Protein AF-A0A837KMY3-F1 (afdb_monomer_lite)

Structure (mmCIF, N/CA/C/O backbone):
data_AF-A0A837KMY3-F1
#
_entry.id   AF-A0A837KMY3-F1
#
loop_
_atom_site.group_PDB
_atom_site.id
_atom_site.type_symbol
_atom_site.label_atom_id
_atom_site.label_alt_id
_atom_site.label_comp_id
_atom_site.label_asym_id
_atom_site.label_entity_id
_atom_site.label_seq_id
_atom_site.pdbx_PDB_ins_code
_atom_site.Cartn_x
_atom_site.Cartn_y
_atom_site.Cartn_z
_atom_site.occupancy
_atom_site.B_iso_or_equiv
_atom_site.auth_seq_id
_atom_site.auth_comp_id
_atom_site.auth_asym_id
_atom_site.auth_atom_id
_atom_site.pdbx_PDB_model_num
ATOM 1 N N . MET A 1 1 ? 43.850 -20.613 34.668 1.00 56.69 1 MET A N 1
ATOM 2 C CA . MET A 1 1 ? 43.037 -19.371 34.737 1.00 56.69 1 MET A CA 1
ATOM 3 C C . MET A 1 1 ? 42.853 -18.667 33.381 1.00 56.69 1 MET A C 1
ATOM 5 O O . MET A 1 1 ? 41.896 -17.921 33.251 1.00 56.69 1 MET A O 1
ATOM 9 N N . LYS A 1 2 ? 43.687 -18.913 32.351 1.00 57.12 2 LYS A N 1
ATOM 10 C CA . LYS A 1 2 ? 43.589 -18.272 31.010 1.00 57.12 2 LYS A CA 1
ATOM 11 C C . LYS A 1 2 ? 42.508 -18.871 30.086 1.00 57.12 2 LYS A C 1
ATOM 13 O O . LYS A 1 2 ? 42.062 -18.232 29.148 1.00 57.12 2 LYS A O 1
ATOM 18 N N . ASN A 1 3 ? 42.058 -20.079 30.398 1.00 49.62 3 ASN A N 1
ATOM 19 C CA . ASN A 1 3 ? 41.106 -20.897 29.647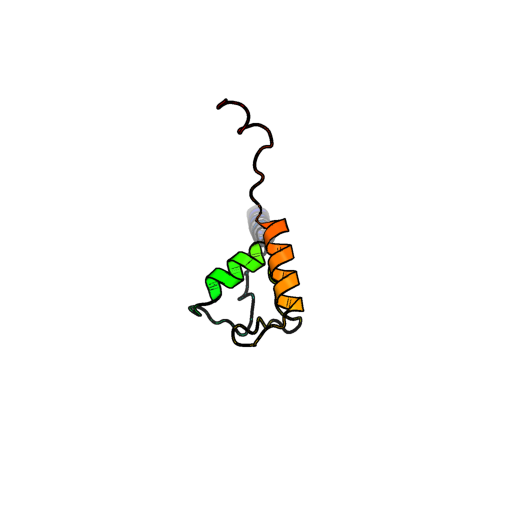 1.00 49.62 3 ASN A CA 1
ATOM 20 C C . ASN A 1 3 ? 39.641 -20.565 30.004 1.00 49.62 3 ASN A C 1
ATOM 22 O O . ASN A 1 3 ? 38.763 -20.676 29.161 1.00 49.62 3 ASN A O 1
ATOM 26 N N . ILE A 1 4 ? 39.391 -20.090 31.230 1.00 69.88 4 ILE A N 1
ATOM 27 C CA . ILE A 1 4 ? 38.062 -19.641 31.690 1.00 69.88 4 ILE A CA 1
ATOM 28 C C . ILE A 1 4 ? 37.680 -18.302 31.040 1.00 69.88 4 ILE A C 1
ATOM 30 O O . ILE A 1 4 ? 36.541 -18.121 30.622 1.00 69.88 4 ILE A O 1
ATOM 34 N N . ILE A 1 5 ? 38.650 -17.394 30.880 1.00 70.75 5 ILE A N 1
ATOM 35 C CA . ILE A 1 5 ? 38.459 -16.089 30.223 1.00 70.75 5 ILE A CA 1
ATOM 36 C C . ILE A 1 5 ? 38.145 -16.265 28.724 1.00 70.75 5 ILE A C 1
ATOM 38 O O . ILE A 1 5 ? 37.339 -15.520 28.173 1.00 70.75 5 ILE A O 1
ATOM 42 N N . LEU A 1 6 ? 38.716 -17.292 28.082 1.00 63.69 6 LEU A N 1
ATOM 43 C CA . LEU A 1 6 ? 38.499 -17.597 26.663 1.00 63.69 6 LEU A CA 1
ATOM 44 C C . LEU A 1 6 ? 37.088 -18.159 26.394 1.00 63.69 6 LEU A C 1
ATOM 46 O O . LEU A 1 6 ? 36.469 -17.798 25.398 1.00 63.69 6 LEU A O 1
ATOM 50 N N . CYS A 1 7 ? 36.536 -18.959 27.316 1.00 65.81 7 CYS A N 1
ATOM 51 C CA . CYS A 1 7 ? 35.147 -19.433 27.239 1.00 65.81 7 CYS A CA 1
ATOM 52 C C . CYS A 1 7 ? 34.127 -18.324 27.528 1.00 65.81 7 CYS A C 1
ATOM 54 O O . CYS A 1 7 ? 33.079 -18.276 26.890 1.00 65.81 7 CYS A O 1
ATOM 56 N N . LEU A 1 8 ? 34.434 -17.419 28.462 1.00 67.19 8 LEU A N 1
ATOM 57 C CA . LEU A 1 8 ? 33.551 -16.301 28.794 1.00 67.19 8 LEU A CA 1
ATOM 58 C C . LEU A 1 8 ? 33.418 -15.323 27.614 1.00 67.19 8 LEU A C 1
ATOM 60 O O . LEU A 1 8 ? 32.318 -14.875 27.305 1.00 67.19 8 LEU A O 1
ATOM 64 N N . ALA A 1 9 ? 34.522 -15.055 26.909 1.00 66.25 9 ALA A N 1
ATOM 65 C CA . ALA A 1 9 ? 34.518 -14.243 25.693 1.00 66.25 9 ALA A CA 1
ATOM 66 C C . ALA A 1 9 ? 33.709 -14.897 24.557 1.00 66.25 9 ALA A C 1
ATOM 68 O O . ALA A 1 9 ? 32.979 -14.209 23.848 1.00 66.25 9 ALA A O 1
ATOM 69 N N . LEU A 1 10 ? 33.777 -16.226 24.428 1.00 65.12 10 LEU A N 1
ATOM 70 C CA . LEU A 1 10 ? 33.042 -16.981 23.408 1.00 65.12 10 LEU A CA 1
ATOM 71 C C . LEU A 1 10 ? 31.535 -17.058 23.716 1.00 65.12 10 LEU A C 1
ATOM 73 O O . LEU A 1 10 ? 30.711 -17.022 22.806 1.00 65.12 10 LEU A O 1
ATOM 77 N N . PHE A 1 11 ? 31.168 -17.082 25.000 1.00 68.31 11 PHE A N 1
ATOM 78 C CA . PHE A 1 11 ? 29.774 -17.051 25.447 1.00 68.31 11 PHE A CA 1
ATOM 79 C C . PHE A 1 11 ? 29.119 -15.674 25.229 1.00 68.31 11 PHE A C 1
ATOM 81 O O . PHE A 1 11 ? 27.957 -15.598 24.838 1.00 68.31 11 PHE A O 1
ATOM 88 N N . VAL A 1 12 ? 29.870 -14.578 25.397 1.00 70.69 12 VAL A N 1
ATOM 89 C CA . VAL A 1 12 ? 29.380 -13.204 25.168 1.00 70.69 12 VAL A CA 1
ATOM 90 C C . VAL A 1 12 ? 29.081 -12.928 23.686 1.00 70.69 12 VAL A C 1
ATOM 92 O O . VAL A 1 12 ? 28.120 -12.222 23.387 1.00 70.69 12 VAL A O 1
ATOM 95 N N . SER A 1 13 ? 29.824 -13.525 22.748 1.00 63.81 13 SER A N 1
ATOM 96 C CA . SER A 1 13 ? 29.580 -13.352 21.305 1.00 63.81 13 SER A CA 1
ATOM 97 C C . SER A 1 13 ? 28.268 -13.981 20.816 1.00 63.81 13 SER A C 1
ATOM 99 O O . SER A 1 13 ? 27.696 -13.500 19.841 1.00 63.81 13 SER A O 1
ATOM 101 N N . ILE A 1 14 ? 27.761 -15.017 21.493 1.00 66.69 14 ILE A N 1
ATOM 102 C CA . ILE A 1 14 ? 26.492 -15.678 21.134 1.00 66.69 14 ILE A CA 1
ATOM 103 C C . ILE A 1 14 ? 25.288 -14.859 21.632 1.00 66.69 14 ILE A C 1
ATOM 105 O O . ILE A 1 14 ? 24.237 -14.845 20.996 1.00 66.69 14 ILE A O 1
ATOM 109 N N . LEU A 1 15 ? 25.450 -14.115 22.729 1.00 66.94 15 LEU A N 1
ATOM 110 C CA . LEU A 1 15 ? 24.380 -13.308 23.326 1.00 66.94 15 LEU A CA 1
ATOM 111 C C . LEU A 1 15 ? 24.090 -11.999 22.569 1.00 66.94 15 LEU A C 1
ATOM 113 O O . LEU A 1 15 ? 23.080 -11.358 22.843 1.00 66.94 15 LEU A O 1
ATOM 117 N N . PHE A 1 16 ? 24.941 -11.606 21.613 1.00 66.75 16 PHE A N 1
ATOM 118 C CA . PHE A 1 16 ? 24.803 -10.363 20.840 1.00 66.75 16 PHE A CA 1
ATOM 119 C C . PHE A 1 16 ? 24.225 -10.559 19.427 1.00 66.75 16 PHE A C 1
ATOM 121 O O . PHE A 1 16 ? 24.270 -9.643 18.608 1.00 66.75 16 PHE A O 1
ATOM 128 N N . SER A 1 17 ? 23.666 -11.735 19.120 1.00 66.94 17 SER A N 1
ATOM 129 C CA . SER A 1 17 ? 22.891 -11.940 17.892 1.00 66.94 17 SER A CA 1
ATOM 130 C C . SER A 1 17 ? 21.471 -11.409 18.094 1.00 66.94 17 SER A C 1
ATOM 132 O O . SER A 1 17 ? 20.522 -12.161 18.310 1.00 66.94 17 SER A O 1
ATOM 134 N N . THR A 1 18 ? 21.308 -10.086 18.075 1.00 68.50 18 THR A N 1
ATOM 135 C CA . THR A 1 18 ? 19.980 -9.533 17.810 1.00 68.50 18 THR A CA 1
ATOM 136 C C . THR A 1 18 ? 19.663 -9.816 16.339 1.00 68.50 18 THR A C 1
ATOM 138 O O . THR A 1 18 ? 20.511 -9.568 15.475 1.00 68.50 18 THR A O 1
ATOM 141 N N . PRO A 1 19 ? 18.482 -10.364 16.001 1.00 70.44 19 PRO A N 1
ATOM 142 C CA . PRO A 1 19 ? 18.065 -10.403 14.613 1.00 70.44 19 PRO A CA 1
ATOM 143 C C . PRO A 1 19 ? 17.938 -8.951 14.159 1.00 70.44 19 PRO A C 1
ATOM 145 O O . PRO A 1 19 ? 17.051 -8.224 14.608 1.00 70.44 19 PRO A O 1
ATOM 148 N N . VAL A 1 20 ? 18.852 -8.507 13.297 1.00 64.19 20 VAL A N 1
ATOM 149 C CA . VAL A 1 20 ? 18.643 -7.276 12.540 1.00 64.19 20 VAL A CA 1
ATOM 150 C C . VAL A 1 20 ? 17.342 -7.504 11.774 1.00 64.19 20 VAL A C 1
ATOM 152 O O . VAL A 1 20 ? 17.270 -8.488 11.030 1.00 64.19 20 VAL A O 1
ATOM 155 N N . PRO A 1 21 ? 16.296 -6.679 11.954 1.00 60.41 21 PRO A N 1
ATOM 156 C CA . PRO A 1 21 ? 15.134 -6.765 11.093 1.00 60.41 21 PRO A CA 1
ATOM 157 C C . PRO A 1 21 ? 15.608 -6.373 9.695 1.00 60.41 21 PRO A C 1
ATOM 159 O O . PRO A 1 21 ? 15.705 -5.197 9.353 1.00 60.41 21 PRO A O 1
ATOM 162 N N . VAL A 1 22 ? 15.965 -7.372 8.890 1.00 52.06 22 VAL A N 1
ATOM 163 C CA . VAL A 1 22 ? 16.100 -7.221 7.448 1.00 52.06 22 VAL A CA 1
ATOM 164 C C . VAL A 1 22 ? 14.681 -6.966 6.975 1.00 52.06 22 VAL A C 1
ATOM 166 O O . VAL A 1 22 ? 13.903 -7.896 6.764 1.00 52.06 22 VAL A O 1
ATOM 169 N N . GLN A 1 23 ? 14.303 -5.690 6.911 1.00 52.12 23 GLN A N 1
ATOM 170 C CA . GLN A 1 23 ? 13.068 -5.274 6.273 1.00 52.12 23 GLN 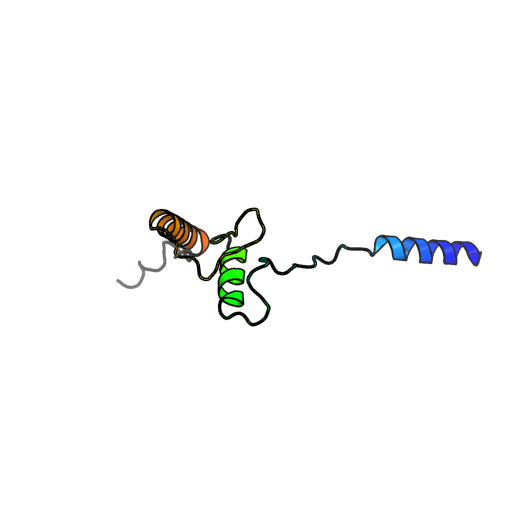A CA 1
ATOM 171 C C . GLN A 1 23 ? 13.255 -5.564 4.782 1.00 52.12 23 GLN A C 1
ATOM 173 O O . GLN A 1 23 ? 13.730 -4.724 4.023 1.00 52.12 23 GLN A O 1
ATOM 178 N N . ALA A 1 24 ? 12.980 -6.810 4.396 1.00 54.94 24 ALA A N 1
ATOM 179 C CA . ALA A 1 24 ? 12.976 -7.248 3.015 1.00 54.94 24 ALA A CA 1
ATOM 180 C C . ALA A 1 24 ? 12.057 -6.330 2.198 1.00 54.94 24 ALA A C 1
ATOM 182 O O . ALA A 1 24 ? 11.081 -5.801 2.744 1.00 54.94 24 ALA A O 1
ATOM 183 N N . SER A 1 25 ? 12.370 -6.166 0.905 1.00 57.56 25 SER A N 1
ATOM 184 C CA . SER A 1 25 ? 11.465 -5.572 -0.086 1.00 57.56 25 SER A CA 1
ATOM 185 C C . SER A 1 25 ? 10.047 -6.048 0.208 1.00 57.56 25 SER A C 1
ATOM 187 O O . SER A 1 25 ? 9.772 -7.244 0.112 1.00 57.56 25 SER A O 1
ATOM 189 N N . GLN A 1 26 ? 9.176 -5.136 0.651 1.00 77.38 26 GLN A N 1
ATOM 190 C CA . GLN A 1 26 ? 7.866 -5.517 1.189 1.00 77.38 26 GLN A CA 1
ATOM 191 C C . GLN A 1 26 ? 7.003 -6.217 0.133 1.00 77.38 26 GLN A C 1
ATOM 193 O O . GLN A 1 26 ? 6.130 -7.010 0.477 1.00 77.38 26 GLN A O 1
ATOM 198 N N . PHE A 1 27 ? 7.294 -5.944 -1.143 1.00 92.06 27 PHE A N 1
ATOM 199 C CA . PHE A 1 27 ? 6.612 -6.506 -2.296 1.00 92.06 27 PHE A CA 1
ATOM 200 C C . PHE A 1 27 ? 7.617 -6.964 -3.352 1.00 92.06 27 PHE A C 1
ATOM 202 O O . PHE A 1 27 ? 8.621 -6.297 -3.606 1.00 92.06 27 PHE A O 1
ATOM 209 N N . SER A 1 28 ? 7.341 -8.115 -3.954 1.00 92.81 28 SER A N 1
ATOM 210 C CA . SER A 1 28 ? 8.174 -8.772 -4.972 1.00 92.81 28 SER A CA 1
ATOM 211 C C . SER A 1 28 ? 8.141 -8.083 -6.341 1.00 92.81 28 SER A C 1
ATOM 213 O O . SER A 1 28 ? 9.063 -8.239 -7.134 1.00 92.81 28 SER A O 1
ATOM 215 N N . ASP A 1 29 ? 7.096 -7.305 -6.608 1.00 94.62 29 ASP A N 1
ATOM 216 C CA . ASP A 1 29 ? 6.789 -6.657 -7.887 1.00 94.62 29 ASP A CA 1
ATOM 217 C C . ASP A 1 29 ? 6.991 -5.137 -7.868 1.00 94.62 29 ASP A C 1
ATOM 219 O O . ASP A 1 29 ? 6.646 -4.432 -8.817 1.00 94.62 29 ASP A O 1
ATOM 223 N N . ILE A 1 30 ? 7.591 -4.630 -6.796 1.00 94.00 30 ILE A N 1
ATOM 224 C CA . ILE A 1 30 ? 8.127 -3.279 -6.732 1.00 94.00 30 ILE A CA 1
ATOM 225 C C . ILE A 1 30 ? 9.646 -3.456 -6.579 1.00 94.00 30 ILE A C 1
ATOM 227 O O . ILE A 1 30 ? 10.094 -3.975 -5.560 1.00 94.00 30 ILE A O 1
ATOM 231 N N . PRO A 1 31 ? 10.467 -3.132 -7.587 1.00 91.69 31 PRO A N 1
ATOM 232 C CA . PRO A 1 31 ? 11.921 -3.110 -7.441 1.00 91.69 31 PRO A CA 1
ATOM 233 C C . PRO A 1 31 ? 12.406 -1.789 -6.826 1.00 91.69 31 PRO A C 1
ATOM 235 O O . PRO A 1 31 ? 11.661 -0.807 -6.734 1.00 91.69 31 PRO A O 1
ATOM 238 N N . ASP A 1 32 ? 13.673 -1.750 -6.410 1.00 88.38 32 ASP A N 1
ATOM 239 C CA . ASP A 1 32 ? 14.299 -0.518 -5.925 1.00 88.38 32 ASP A CA 1
ATOM 240 C C . ASP A 1 32 ? 14.336 0.533 -7.041 1.00 88.38 32 ASP A C 1
ATOM 242 O O . ASP A 1 32 ? 14.626 0.225 -8.196 1.00 88.38 32 ASP A O 1
ATOM 246 N N . GLY A 1 33 ? 13.976 1.775 -6.708 1.00 89.81 33 GLY A N 1
ATOM 247 C CA . GLY A 1 33 ? 13.840 2.868 -7.678 1.00 89.81 33 GLY A CA 1
ATOM 248 C C . GLY A 1 33 ? 12.516 2.899 -8.453 1.00 89.81 33 GLY A C 1
ATOM 249 O O . GLY A 1 33 ? 12.308 3.816 -9.246 1.00 89.81 33 GLY A O 1
ATOM 250 N N . HIS A 1 34 ? 11.590 1.958 -8.225 1.00 94.19 34 HIS A N 1
ATOM 251 C CA . HIS A 1 34 ? 10.242 2.066 -8.785 1.00 94.19 34 HIS A CA 1
ATOM 252 C C . HIS A 1 34 ? 9.533 3.308 -8.225 1.00 94.19 34 HIS A C 1
ATOM 254 O O . HIS A 1 34 ? 9.520 3.518 -7.014 1.00 94.19 34 HIS A O 1
ATOM 260 N N . TRP A 1 35 ? 8.888 4.100 -9.083 1.00 94.62 35 TRP A N 1
ATOM 261 C CA . TRP A 1 35 ? 8.260 5.377 -8.703 1.00 94.62 35 TRP A CA 1
ATOM 262 C C . TRP A 1 35 ? 7.278 5.254 -7.523 1.00 94.62 35 TRP A C 1
ATOM 264 O O . TRP A 1 35 ? 7.190 6.143 -6.684 1.00 94.62 35 TRP A O 1
ATOM 274 N N . ALA A 1 36 ? 6.559 4.130 -7.434 1.00 94.44 36 ALA A N 1
ATOM 275 C CA . ALA A 1 36 ? 5.581 3.882 -6.374 1.00 94.44 36 ALA A CA 1
ATOM 276 C C . ALA A 1 36 ? 6.202 3.470 -5.027 1.00 94.44 36 ALA A C 1
ATOM 278 O O . ALA A 1 36 ? 5.496 3.475 -4.021 1.00 94.44 36 ALA A O 1
ATOM 279 N N . ARG A 1 37 ? 7.492 3.101 -4.988 1.00 93.81 37 ARG A N 1
ATOM 280 C CA . ARG A 1 37 ? 8.161 2.508 -3.816 1.00 93.81 37 ARG A CA 1
ATOM 281 C C . ARG A 1 37 ? 7.943 3.336 -2.556 1.00 93.81 37 ARG A C 1
ATOM 283 O O .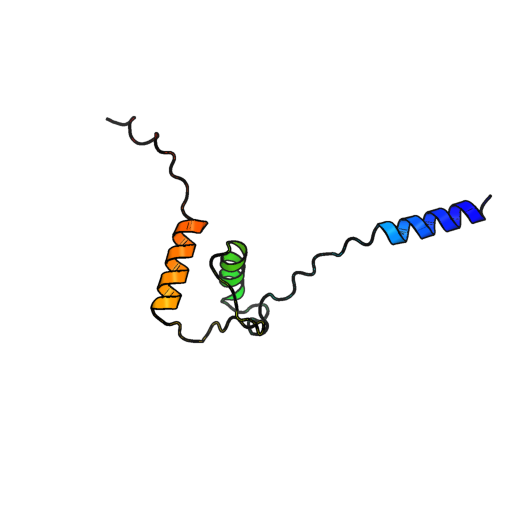 ARG A 1 37 ? 7.382 2.837 -1.587 1.00 93.81 37 ARG A O 1
ATOM 290 N N . GLU A 1 38 ? 8.318 4.610 -2.590 1.00 93.25 38 GLU A N 1
ATOM 291 C CA . GLU A 1 38 ? 8.252 5.469 -1.406 1.00 93.25 38 GLU A CA 1
ATOM 292 C C . GLU A 1 38 ? 6.814 5.690 -0.921 1.00 93.25 38 GLU A C 1
ATOM 294 O O . GLU A 1 38 ? 6.538 5.623 0.278 1.00 93.25 38 GLU A O 1
ATOM 299 N N . SER A 1 39 ? 5.880 5.921 -1.850 1.00 93.75 39 SER A N 1
ATOM 300 C CA . SER A 1 39 ? 4.472 6.160 -1.516 1.00 93.75 39 SER A CA 1
ATOM 301 C C . SER A 1 39 ? 3.804 4.916 -0.931 1.00 93.75 39 SER A C 1
ATOM 303 O O . SER A 1 39 ? 3.112 5.004 0.086 1.00 93.75 39 SER A O 1
ATOM 305 N N . VAL A 1 40 ? 4.041 3.752 -1.539 1.00 94.00 40 VAL A N 1
ATOM 306 C CA . VAL A 1 40 ? 3.504 2.471 -1.071 1.00 94.00 40 VAL A CA 1
ATOM 307 C C . VAL A 1 40 ? 4.069 2.139 0.305 1.00 94.00 40 VAL A C 1
ATOM 309 O O . VAL A 1 40 ? 3.294 1.905 1.232 1.00 94.00 40 VAL A O 1
ATOM 312 N N . ASP A 1 41 ? 5.388 2.216 0.482 1.00 92.81 41 ASP A N 1
ATOM 313 C CA . ASP A 1 41 ? 6.036 1.927 1.762 1.00 92.81 41 ASP A CA 1
ATOM 314 C C . ASP A 1 41 ? 5.523 2.849 2.874 1.00 92.81 41 ASP A C 1
ATOM 316 O O . ASP A 1 41 ? 5.262 2.401 3.995 1.00 92.81 41 ASP A O 1
ATOM 320 N N . PHE A 1 42 ? 5.340 4.140 2.583 1.00 92.75 42 PHE A N 1
ATOM 321 C CA . PHE A 1 42 ? 4.763 5.086 3.535 1.00 92.75 42 PHE A CA 1
ATOM 322 C C . PHE A 1 42 ? 3.350 4.668 3.954 1.00 92.75 42 PHE A C 1
ATOM 324 O O . PHE A 1 42 ? 3.049 4.583 5.148 1.00 92.75 42 PHE A O 1
ATOM 331 N N . MET A 1 43 ? 2.477 4.375 2.991 1.00 93.69 43 MET A N 1
ATOM 332 C CA . MET A 1 43 ? 1.084 4.034 3.277 1.00 93.69 43 MET A CA 1
ATOM 333 C C . MET A 1 43 ? 0.931 2.667 3.957 1.00 93.69 43 MET A C 1
ATOM 335 O O . MET A 1 43 ? 0.049 2.508 4.807 1.00 93.69 43 MET A O 1
ATOM 339 N N . VAL A 1 44 ? 1.801 1.701 3.654 1.00 93.56 44 VAL A N 1
ATOM 340 C CA . VAL A 1 44 ? 1.847 0.401 4.340 1.00 93.56 44 VAL A CA 1
ATOM 341 C C . VAL A 1 44 ? 2.345 0.565 5.774 1.00 93.56 44 VAL A C 1
ATOM 343 O O . VAL A 1 44 ? 1.712 0.053 6.697 1.00 93.56 44 VAL A O 1
ATOM 346 N N . LYS A 1 45 ? 3.397 1.364 6.011 1.00 91.38 45 LYS A N 1
ATOM 347 C CA . LYS A 1 45 ? 3.862 1.703 7.373 1.00 91.38 45 LYS A CA 1
ATOM 348 C C . LYS A 1 45 ? 2.778 2.383 8.211 1.00 91.38 45 LYS A C 1
ATOM 350 O O . LYS A 1 45 ? 2.738 2.214 9.427 1.00 91.38 45 LYS A O 1
ATOM 355 N N . LYS A 1 46 ? 1.879 3.140 7.578 1.00 92.50 46 LYS A N 1
ATOM 356 C CA . LYS A 1 46 ? 0.714 3.763 8.230 1.00 92.50 46 LYS A CA 1
ATOM 357 C C . LYS A 1 46 ? -0.487 2.820 8.382 1.00 92.50 46 LYS A C 1
ATOM 359 O O . LYS A 1 46 ? -1.489 3.204 8.986 1.00 92.50 46 LYS A O 1
ATOM 364 N N . GLY A 1 47 ? -0.397 1.593 7.867 1.00 91.56 47 GLY A N 1
ATOM 365 C CA . GLY A 1 47 ? -1.459 0.590 7.920 1.00 91.56 47 GLY A CA 1
ATOM 366 C C . GLY A 1 47 ? -2.674 0.936 7.057 1.00 91.56 47 GLY A C 1
ATOM 367 O O . GLY A 1 47 ? -3.782 0.487 7.357 1.00 91.56 47 GLY A O 1
ATOM 368 N N . VAL A 1 48 ? -2.490 1.772 6.031 1.00 94.25 48 VAL A N 1
ATOM 369 C CA . VAL A 1 48 ? -3.542 2.139 5.073 1.00 94.25 48 VAL A CA 1
ATOM 370 C C . VAL A 1 48 ? -3.617 1.103 3.954 1.00 94.25 48 VAL A C 1
ATOM 372 O O . VAL A 1 48 ? -4.713 0.668 3.601 1.00 94.25 48 VAL A O 1
ATOM 375 N N . LEU A 1 49 ? -2.457 0.679 3.446 1.00 94.06 49 LEU A N 1
ATOM 376 C CA . LEU A 1 49 ? -2.330 -0.314 2.380 1.00 94.06 49 LEU A CA 1
ATOM 377 C C . LEU A 1 49 ? -1.763 -1.638 2.895 1.00 94.06 49 LEU A C 1
ATOM 379 O O . LEU A 1 49 ? -1.076 -1.690 3.914 1.00 94.06 49 LEU A O 1
ATOM 383 N N . SER A 1 50 ? -2.042 -2.700 2.149 1.00 91.50 50 SER A N 1
ATOM 384 C CA . SER A 1 50 ? -1.491 -4.043 2.321 1.00 91.50 50 SER A CA 1
ATOM 385 C C . SER A 1 50 ? -1.377 -4.685 0.945 1.00 91.50 50 SER A C 1
ATOM 387 O O . SER A 1 50 ? -2.239 -4.445 0.103 1.00 91.50 50 SER A O 1
ATOM 389 N N . GLY A 1 51 ? -0.349 -5.498 0.720 1.00 90.69 51 GLY A N 1
ATOM 390 C CA . GLY A 1 51 ? -0.285 -6.321 -0.486 1.00 90.69 51 GLY A CA 1
ATOM 391 C C . GLY A 1 51 ? -1.093 -7.603 -0.355 1.00 90.69 51 GLY A C 1
ATOM 392 O O . GLY A 1 51 ? -1.808 -7.837 0.623 1.00 90.69 51 GLY A O 1
ATOM 393 N N . TYR A 1 52 ? -0.932 -8.450 -1.356 1.00 90.88 52 TYR A N 1
ATOM 394 C CA . TYR A 1 52 ? -1.585 -9.741 -1.461 1.00 90.88 52 TYR A CA 1
ATOM 395 C C . TYR A 1 52 ? -0.803 -10.825 -0.712 1.00 90.88 52 TYR A C 1
ATOM 397 O O . TYR A 1 52 ? 0.389 -10.693 -0.432 1.00 90.88 52 TYR A O 1
ATOM 405 N N . SER A 1 53 ? -1.469 -11.943 -0.415 1.00 89.62 53 SER A N 1
ATOM 406 C CA . SER A 1 53 ? -0.882 -13.080 0.313 1.00 89.62 53 SER A CA 1
ATOM 407 C C . SER A 1 53 ? 0.326 -13.711 -0.385 1.00 89.62 53 SER A C 1
ATOM 409 O O . SER A 1 53 ? 1.146 -14.352 0.264 1.00 89.62 53 SER A O 1
ATOM 411 N N . ASN A 1 54 ? 0.456 -13.513 -1.698 1.00 90.31 54 ASN A N 1
ATOM 412 C CA . ASN A 1 54 ? 1.591 -13.967 -2.496 1.00 90.31 54 ASN A CA 1
ATOM 413 C C . ASN A 1 54 ? 2.799 -13.007 -2.459 1.00 90.31 54 ASN A C 1
ATOM 415 O O . ASN A 1 54 ? 3.773 -13.246 -3.166 1.00 90.31 54 ASN A O 1
ATOM 419 N N . GLY A 1 55 ? 2.741 -11.920 -1.682 1.00 90.38 55 GLY A N 1
ATOM 420 C CA . GLY A 1 55 ? 3.833 -10.952 -1.563 1.00 90.38 55 GLY A CA 1
ATOM 421 C C . GLY A 1 55 ? 3.938 -9.962 -2.728 1.00 90.38 55 GLY A C 1
ATOM 422 O O . GLY A 1 55 ? 4.994 -9.360 -2.912 1.00 90.38 55 GLY A O 1
ATOM 423 N N . ALA A 1 56 ? 2.887 -9.799 -3.533 1.00 93.88 56 ALA A N 1
ATOM 424 C CA . ALA A 1 56 ? 2.793 -8.759 -4.562 1.00 93.88 56 ALA A CA 1
ATOM 425 C C . ALA A 1 56 ? 1.975 -7.552 -4.065 1.00 93.88 56 ALA A C 1
ATOM 427 O O . ALA A 1 56 ? 1.108 -7.702 -3.202 1.00 93.88 56 ALA A O 1
ATOM 428 N N . PHE A 1 57 ? 2.212 -6.369 -4.632 1.00 94.62 57 PHE A N 1
ATOM 429 C CA . PHE A 1 57 ? 1.389 -5.167 -4.435 1.00 94.62 57 PHE A CA 1
ATOM 430 C C . PHE A 1 57 ? 0.491 -4.861 -5.637 1.00 94.62 57 PHE A C 1
ATOM 432 O O . PHE A 1 57 ? -0.628 -4.391 -5.467 1.00 94.62 57 PHE A O 1
ATOM 439 N N . ARG A 1 58 ? 0.973 -5.181 -6.838 1.00 95.06 58 ARG A N 1
ATOM 440 C CA . ARG A 1 58 ? 0.351 -4.983 -8.150 1.00 95.06 58 ARG A CA 1
ATOM 441 C C . ARG A 1 58 ? 0.128 -3.506 -8.498 1.00 95.06 58 ARG A C 1
ATOM 443 O O . ARG A 1 58 ? -0.997 -3.094 -8.765 1.00 95.06 58 ARG A O 1
ATOM 450 N N . PRO A 1 59 ? 1.200 -2.689 -8.558 1.00 94.00 59 PRO A N 1
ATOM 451 C CA . PRO A 1 59 ? 1.097 -1.230 -8.693 1.00 94.00 59 PRO A CA 1
ATOM 452 C C . PRO A 1 59 ? 0.452 -0.746 -10.003 1.00 94.00 59 PRO A C 1
ATOM 454 O O . PRO A 1 59 ? 0.052 0.411 -10.082 1.00 94.00 59 PRO A O 1
ATOM 457 N N . ASN A 1 60 ? 0.377 -1.606 -11.024 1.00 94.69 60 ASN A N 1
ATOM 458 C CA . ASN A 1 60 ? -0.181 -1.287 -12.342 1.00 94.69 60 ASN A CA 1
ATOM 459 C C . ASN A 1 60 ? -1.554 -1.935 -12.589 1.00 94.69 60 ASN A C 1
ATOM 461 O O . ASN A 1 60 ? -2.113 -1.770 -13.672 1.00 94.69 60 ASN A O 1
ATOM 465 N N . GLU A 1 61 ? -2.079 -2.711 -11.636 1.00 95.31 61 GLU A N 1
ATOM 466 C CA . GLU A 1 61 ? -3.412 -3.298 -11.764 1.00 95.31 61 GLU A CA 1
ATOM 467 C C . GLU A 1 61 ? -4.477 -2.255 -11.409 1.00 95.31 61 GLU A C 1
ATOM 469 O O . GLU A 1 61 ? -4.291 -1.417 -10.523 1.00 95.31 61 GLU A O 1
ATOM 474 N N . ALA A 1 62 ? -5.597 -2.282 -12.130 1.00 95.69 62 ALA A N 1
ATOM 475 C CA . ALA A 1 62 ? -6.729 -1.432 -11.807 1.00 95.69 62 ALA A CA 1
ATOM 476 C C . ALA A 1 62 ? -7.399 -1.929 -10.521 1.00 95.69 62 ALA A C 1
ATOM 478 O O . ALA A 1 62 ? -7.651 -3.120 -10.369 1.00 95.69 62 ALA A O 1
ATOM 479 N N . ILE A 1 63 ? -7.727 -0.994 -9.635 1.00 94.06 63 ILE A N 1
ATOM 480 C CA . ILE A 1 63 ? -8.532 -1.257 -8.441 1.00 94.06 63 ILE A CA 1
ATOM 481 C C . ILE A 1 63 ? -10.019 -1.093 -8.751 1.00 94.06 63 ILE A C 1
ATOM 483 O O . ILE A 1 63 ? -10.406 -0.285 -9.605 1.00 94.06 63 ILE A O 1
ATOM 487 N N . ASP A 1 64 ? -10.866 -1.792 -8.006 1.00 96.38 64 ASP A N 1
ATOM 488 C CA . ASP A 1 64 ? -12.303 -1.559 -8.039 1.00 96.38 64 ASP A CA 1
ATOM 489 C C . ASP A 1 64 ? -12.738 -0.410 -7.098 1.00 96.38 64 ASP A C 1
ATOM 491 O O . ASP A 1 64 ? -11.980 0.146 -6.291 1.00 96.38 64 ASP A O 1
ATOM 495 N N . ARG A 1 65 ? -14.009 -0.006 -7.208 1.00 96.75 65 ARG A N 1
ATOM 496 C CA . ARG A 1 65 ? -1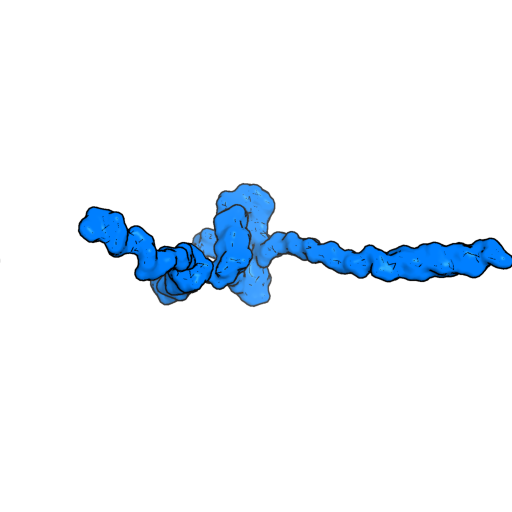4.568 1.078 -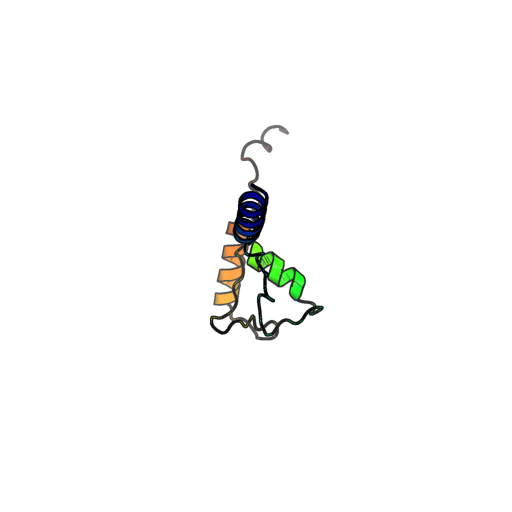6.382 1.00 96.75 65 ARG A CA 1
ATOM 497 C C . ARG A 1 65 ? -14.658 0.707 -4.897 1.00 96.75 65 ARG A C 1
ATOM 499 O O . ARG A 1 65 ? -14.602 1.606 -4.053 1.00 96.75 65 ARG A O 1
ATOM 506 N N . ALA A 1 66 ? -14.845 -0.569 -4.570 1.00 96.75 66 ALA A N 1
ATOM 507 C CA . ALA A 1 66 ? -14.939 -1.037 -3.193 1.00 96.75 66 ALA A CA 1
ATOM 508 C C . ALA A 1 66 ? -13.561 -0.982 -2.517 1.00 96.75 66 ALA A C 1
ATOM 510 O O . ALA A 1 66 ? -13.442 -0.442 -1.416 1.00 96.75 66 ALA A O 1
ATOM 511 N N . GLU A 1 67 ? -12.513 -1.424 -3.206 1.00 93.50 67 GLU A N 1
ATOM 512 C CA . GLU A 1 67 ? -11.117 -1.330 -2.786 1.00 93.50 67 GLU A CA 1
ATOM 513 C C . GLU A 1 67 ? -10.709 0.124 -2.553 1.00 93.50 67 GLU A C 1
ATOM 515 O O . GLU A 1 67 ? -10.204 0.460 -1.477 1.00 93.50 67 GLU A O 1
ATOM 520 N N . LEU A 1 68 ? -11.022 1.019 -3.500 1.00 95.69 68 LEU A N 1
ATOM 521 C CA . LEU A 1 68 ? -10.796 2.455 -3.324 1.00 95.69 68 LEU A CA 1
ATOM 522 C C . LEU A 1 68 ? -11.493 2.991 -2.068 1.00 95.69 68 LEU A C 1
ATOM 524 O O . LEU A 1 68 ? -10.887 3.718 -1.279 1.00 95.69 68 LEU A O 1
ATOM 528 N N . THR A 1 69 ? -12.754 2.613 -1.853 1.00 97.19 69 THR A N 1
ATOM 529 C CA . THR A 1 69 ? -13.534 3.056 -0.688 1.00 97.19 69 THR A CA 1
ATOM 530 C C . THR A 1 69 ? -12.886 2.605 0.621 1.00 97.19 69 THR A C 1
ATOM 532 O O . THR A 1 69 ? -12.753 3.401 1.555 1.00 97.19 69 THR A O 1
ATOM 535 N N . VAL A 1 70 ? -12.422 1.355 0.689 1.00 95.69 70 VAL A N 1
ATOM 536 C CA . VAL A 1 70 ? -11.713 0.817 1.859 1.00 95.69 70 VAL A CA 1
ATOM 537 C C . VAL A 1 70 ? -10.403 1.570 2.103 1.00 95.69 70 VAL A C 1
ATOM 539 O O . VAL A 1 70 ? -10.110 1.919 3.250 1.00 95.69 70 VAL A O 1
ATOM 542 N N . MET A 1 71 ? -9.631 1.860 1.053 1.00 95.12 71 MET A N 1
ATOM 543 C CA . MET A 1 71 ? -8.382 2.620 1.169 1.00 95.12 71 MET A CA 1
ATOM 544 C C . MET A 1 71 ? -8.625 4.030 1.709 1.00 95.12 71 MET A C 1
ATOM 546 O O . MET A 1 71 ? -7.968 4.439 2.667 1.00 95.12 71 MET A O 1
ATOM 550 N N . VAL A 1 72 ? -9.608 4.749 1.162 1.00 95.50 72 VAL A N 1
ATOM 551 C CA . VAL A 1 72 ? -9.973 6.101 1.614 1.00 95.50 72 VAL A CA 1
ATOM 552 C C . VAL A 1 72 ? -10.467 6.081 3.063 1.00 95.50 72 VAL A C 1
ATOM 554 O O . VAL A 1 72 ? -10.043 6.905 3.873 1.00 95.50 72 VAL A O 1
ATOM 557 N N . HIS A 1 73 ? -11.304 5.111 3.434 1.00 95.62 73 HIS A N 1
ATOM 558 C CA . HIS A 1 73 ? -11.774 4.961 4.811 1.00 95.62 73 HIS A CA 1
ATOM 559 C C . HIS A 1 73 ? -10.612 4.755 5.797 1.00 95.62 73 HIS A C 1
ATOM 561 O O . HIS A 1 73 ? -10.521 5.442 6.819 1.00 95.62 73 HIS A O 1
ATOM 567 N N . LYS A 1 74 ? -9.680 3.848 5.475 1.00 95.44 74 LYS A N 1
ATOM 568 C CA . LYS A 1 74 ? -8.479 3.615 6.289 1.00 95.44 74 LYS A CA 1
ATOM 569 C C . LYS A 1 74 ? -7.593 4.854 6.357 1.00 95.44 74 LYS A C 1
ATOM 571 O O . LYS A 1 74 ? -7.111 5.179 7.439 1.00 95.44 74 LYS A O 1
ATOM 576 N N . LEU A 1 75 ? -7.415 5.560 5.240 1.00 94.62 75 LEU A N 1
ATOM 577 C CA . LEU A 1 75 ? -6.632 6.791 5.166 1.00 94.62 75 LEU A CA 1
ATOM 578 C C . LEU A 1 75 ? -7.151 7.832 6.164 1.00 94.62 75 LEU A C 1
ATOM 580 O O . LEU A 1 75 ? -6.390 8.301 7.009 1.00 94.62 75 LEU A O 1
ATOM 584 N N . PHE A 1 76 ? -8.451 8.136 6.127 1.00 92.19 76 PHE A N 1
ATOM 585 C CA . PHE A 1 76 ? -9.065 9.095 7.048 1.00 92.19 76 PHE A CA 1
ATOM 586 C C . PHE A 1 76 ? -8.996 8.648 8.507 1.00 92.19 76 PHE A C 1
ATOM 588 O O . PHE A 1 76 ? -8.848 9.482 9.395 1.00 92.19 76 PHE A O 1
ATOM 595 N N . ASN A 1 77 ? -9.088 7.353 8.789 1.00 92.56 77 ASN A N 1
ATOM 596 C CA . ASN A 1 77 ? -9.022 6.876 10.169 1.00 92.56 77 ASN A CA 1
ATOM 597 C C . ASN A 1 77 ? -7.593 6.842 10.722 1.00 92.56 77 ASN A C 1
ATOM 599 O O . ASN A 1 77 ? -7.401 7.054 11.915 1.00 92.56 77 ASN A O 1
ATOM 603 N N . LYS A 1 78 ? -6.589 6.572 9.879 1.00 91.38 78 LYS A N 1
ATOM 604 C CA . LYS A 1 78 ? -5.185 6.446 10.298 1.00 91.38 78 LYS A CA 1
ATOM 605 C C . LYS A 1 78 ? -4.425 7.767 10.281 1.00 91.38 78 LYS A C 1
ATOM 607 O O . LYS A 1 78 ? -3.539 7.949 11.109 1.00 91.38 78 LYS A O 1
ATOM 612 N N . LEU A 1 79 ? -4.731 8.652 9.331 1.00 88.44 79 LEU A N 1
ATOM 613 C CA . LEU A 1 79 ? -3.961 9.876 9.090 1.00 88.44 79 LEU A CA 1
ATOM 614 C C . LEU A 1 79 ? -4.705 11.164 9.439 1.00 88.44 79 LEU A C 1
ATOM 616 O O . LEU A 1 79 ? -4.121 12.233 9.277 1.00 88.44 79 LEU A O 1
ATOM 620 N N . ARG A 1 80 ? -5.960 11.104 9.913 1.00 84.81 80 ARG A N 1
ATOM 621 C CA . ARG A 1 80 ? -6.662 12.312 10.364 1.00 84.81 80 ARG A CA 1
ATOM 622 C C . ARG A 1 80 ? -5.845 12.974 11.481 1.00 84.81 80 ARG A C 1
ATOM 624 O O . ARG A 1 80 ? -5.670 12.356 12.533 1.00 84.81 80 ARG A O 1
ATOM 631 N N . PRO A 1 81 ? -5.382 14.222 11.295 1.00 75.25 81 PRO A N 1
ATOM 632 C CA . PRO A 1 81 ? -4.823 14.981 12.397 1.00 75.25 81 PRO A CA 1
ATOM 633 C C . PRO A 1 81 ? -5.940 15.219 13.414 1.00 75.25 81 PRO A C 1
ATOM 635 O O . PRO A 1 81 ? -7.048 15.628 13.057 1.00 75.25 81 PRO A O 1
ATOM 638 N N . THR A 1 82 ? -5.675 14.930 14.685 1.00 71.00 82 THR A N 1
ATOM 639 C CA . THR A 1 82 ? -6.590 15.293 15.765 1.00 71.00 82 THR A CA 1
ATOM 640 C C . THR A 1 82 ? -6.581 16.808 15.884 1.00 71.00 82 THR A C 1
ATOM 642 O O . THR A 1 82 ? -5.657 17.378 16.461 1.00 71.00 82 THR A O 1
ATOM 645 N N . VAL A 1 83 ? -7.584 17.468 15.311 1.00 69.69 83 VAL A N 1
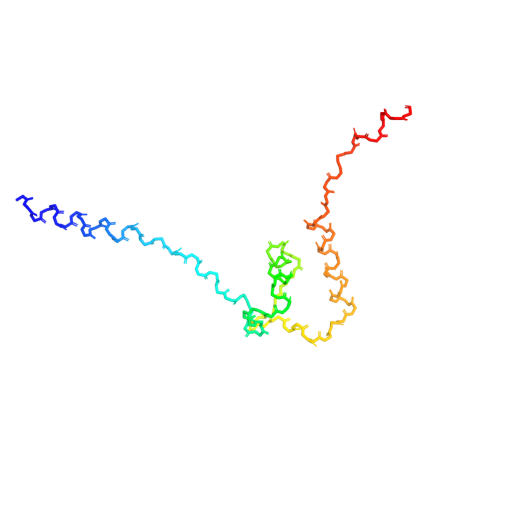ATOM 646 C CA . VAL A 1 83 ? -7.841 18.876 15.610 1.00 69.69 83 VAL A CA 1
ATOM 647 C C . VAL A 1 83 ? -8.272 18.927 17.078 1.00 69.69 83 VAL A C 1
ATOM 649 O O . VAL A 1 83 ? -9.263 18.275 17.410 1.00 69.69 83 VAL A O 1
ATOM 652 N N . PRO A 1 84 ? -7.547 19.616 17.978 1.00 68.44 84 PRO A N 1
ATOM 653 C CA . PRO A 1 84 ? -7.997 19.775 19.352 1.00 68.44 84 PRO A CA 1
ATOM 654 C C . PRO A 1 84 ? -9.315 20.552 19.350 1.00 68.44 84 PRO A C 1
ATOM 656 O O . PRO A 1 84 ? -9.412 21.623 18.756 1.00 68.44 84 PRO A O 1
ATOM 659 N N . LEU A 1 85 ? -10.330 20.023 20.031 1.00 69.06 85 LEU A N 1
ATOM 660 C CA . LEU A 1 85 ? -11.718 20.498 19.985 1.00 69.06 85 LEU A CA 1
ATOM 661 C C . LEU A 1 85 ? -11.945 21.881 20.651 1.00 69.06 85 LEU A C 1
ATOM 663 O O . LEU A 1 85 ? -13.087 22.231 20.927 1.00 69.06 85 LEU A O 1
ATOM 667 N N . ILE A 1 86 ? -10.898 22.665 20.958 1.00 63.97 86 ILE A N 1
ATOM 668 C CA . ILE A 1 86 ? -11.005 23.917 21.740 1.00 63.97 86 ILE A CA 1
ATOM 669 C C . ILE A 1 86 ? -10.006 25.012 21.291 1.00 63.97 86 ILE A C 1
ATOM 671 O O . ILE A 1 86 ? -9.464 25.723 22.131 1.00 63.97 86 ILE A O 1
ATOM 675 N N . GLN A 1 87 ? -9.735 25.186 19.992 1.00 58.75 87 GLN A N 1
ATOM 676 C CA . GLN A 1 87 ? -8.913 26.330 19.530 1.00 58.75 87 GLN A CA 1
ATOM 677 C C . GLN A 1 87 ? -9.683 27.364 18.682 1.00 58.75 87 GLN A C 1
ATOM 679 O O . GLN A 1 87 ? -9.206 28.480 18.511 1.00 58.75 87 GLN A O 1
ATOM 684 N N . GLU A 1 88 ? -10.901 27.060 18.226 1.00 58.66 88 GLU A N 1
ATOM 685 C CA . GLU A 1 88 ? -11.675 27.938 17.321 1.00 58.66 88 GLU A CA 1
ATOM 686 C C . GLU A 1 88 ? -12.659 28.882 18.051 1.00 58.66 88 GLU A C 1
ATOM 688 O O . GLU A 1 88 ? -13.277 29.737 17.428 1.00 58.66 88 GLU A O 1
ATOM 693 N N . ALA A 1 89 ? -12.798 28.793 19.380 1.00 56.56 89 ALA A N 1
ATOM 694 C CA . ALA A 1 89 ? -13.737 29.621 20.156 1.00 56.56 89 ALA A CA 1
ATOM 695 C C . ALA A 1 89 ? -13.080 30.829 20.860 1.00 56.56 89 ALA A C 1
ATOM 697 O O . ALA A 1 89 ? -13.546 31.260 21.912 1.00 56.56 89 ALA A O 1
ATOM 698 N N . LYS A 1 90 ? -11.963 31.350 20.331 1.00 55.62 90 LYS A N 1
ATOM 699 C CA . LYS A 1 90 ? -11.249 32.512 20.905 1.00 55.62 90 LYS A CA 1
ATOM 700 C C . LYS A 1 90 ? -11.016 33.677 19.937 1.00 55.62 90 LYS A C 1
ATOM 702 O O . LYS A 1 90 ? -10.224 34.561 20.249 1.00 55.62 90 LYS A O 1
ATOM 707 N N . LEU A 1 91 ? -11.693 33.697 18.790 1.00 50.06 91 LEU A N 1
ATOM 708 C CA . LEU A 1 91 ? -11.585 34.799 17.822 1.00 50.06 91 LEU A CA 1
ATOM 709 C C . LEU A 1 91 ? -12.918 35.467 17.451 1.00 50.06 91 LEU A C 1
ATOM 711 O O . LEU A 1 91 ? -12.963 36.225 16.487 1.00 50.06 91 LEU A O 1
ATOM 715 N N . PHE A 1 92 ? -13.957 35.270 18.263 1.00 61.38 92 PHE A N 1
ATOM 716 C CA . PHE A 1 92 ? -15.127 36.148 18.308 1.00 61.38 92 PHE A CA 1
ATOM 717 C C . PHE A 1 92 ? -15.415 36.528 19.757 1.00 61.38 92 PHE A C 1
ATOM 719 O O . PHE A 1 92 ? -15.392 35.606 20.607 1.00 61.38 92 PHE A O 1
#

Foldseek 3Di:
DVVVVVVVVVVVVVVPPDPPPPVPQQAPPQDPPRPCRVVQVVCVVLVLDDDDPVRHNCPPDDDDPVNVVSSVVSCCVRPPDPDPPPDPPPPD

Secondary structure (DSSP, 8-state):
-HHHHHHHHHHHHHTT---------S-TT--TT-TTHHHHHHHHHTTS----TTS---TTSPPPHHHHHHHHHHHHHHH-----TTSSSS--

Radius of gyration: 23.82 Å; chains: 1; bounding box: 59×57×47 Å

InterPro domains:
  IPR001119 S-layer homology domain [PF00395] (27-68)
  IPR001119 S-layer homology domain [PS51272] (23-86)
  IPR051465 Cell Envelope Structural Component [PTHR43308] (4-80)

pLDDT: mean 81.03, std 15.35, range [49.62, 97.19]

Organism: NCBI:txid54913

Sequence (92 aa):
MKNIILCLALFVSILFSTPVPVQASQFSDIPDGHWARESVDFMVKKGVLSGYSNGAFRPNEAIDRAELTVMVHKLFNKLRPTVPLIQEAKLF